Protein AF-A0A0A0BYH3-F1 (afdb_monomer)

Structure (mmCIF, N/CA/C/O backbone):
data_AF-A0A0A0BYH3-F1
#
_entry.id   AF-A0A0A0BYH3-F1
#
loop_
_atom_site.group_PDB
_atom_site.id
_atom_site.type_symbol
_atom_site.label_atom_id
_atom_site.label_alt_id
_atom_site.label_comp_id
_atom_site.label_asym_id
_atom_site.label_entity_id
_atom_site.label_seq_id
_atom_site.pdbx_PDB_ins_code
_atom_site.Cartn_x
_atom_site.Cartn_y
_atom_site.Cartn_z
_atom_site.occupancy
_atom_site.B_iso_or_equiv
_atom_site.auth_seq_id
_atom_site.auth_comp_id
_atom_site.auth_asym_id
_atom_site.auth_atom_id
_atom_site.pdbx_PDB_model_num
ATOM 1 N N . MET A 1 1 ? 14.546 6.557 -4.659 1.00 70.62 1 MET A N 1
ATOM 2 C CA . MET A 1 1 ? 13.760 7.199 -3.581 1.00 70.62 1 MET A CA 1
ATOM 3 C C . MET A 1 1 ? 12.976 6.115 -2.857 1.00 70.62 1 MET A C 1
ATOM 5 O O . MET A 1 1 ? 12.474 5.222 -3.530 1.00 70.62 1 MET A O 1
ATOM 9 N N . HIS A 1 2 ? 12.934 6.153 -1.527 1.00 86.75 2 HIS A N 1
ATOM 10 C CA . HIS A 1 2 ? 12.209 5.208 -0.672 1.00 86.75 2 HIS A CA 1
ATOM 11 C C . HIS A 1 2 ? 11.469 6.041 0.374 1.00 86.75 2 HIS A C 1
ATOM 13 O O . HIS A 1 2 ? 12.103 6.824 1.080 1.00 86.75 2 HIS A O 1
ATOM 19 N N . ALA A 1 3 ? 10.146 5.921 0.423 1.00 89.44 3 ALA A N 1
ATOM 20 C CA . ALA A 1 3 ? 9.307 6.630 1.376 1.00 89.44 3 ALA A CA 1
ATOM 21 C C . ALA A 1 3 ? 8.357 5.648 2.060 1.00 89.44 3 ALA A C 1
ATOM 23 O O . ALA A 1 3 ? 7.692 4.852 1.400 1.00 89.44 3 ALA A O 1
ATOM 24 N N . VAL A 1 4 ? 8.291 5.728 3.387 1.00 91.06 4 VAL A N 1
ATOM 25 C CA . VAL A 1 4 ? 7.403 4.903 4.207 1.00 91.06 4 VAL A CA 1
ATOM 26 C C . VAL A 1 4 ? 6.417 5.817 4.915 1.00 91.06 4 VAL A C 1
ATOM 28 O O . VAL A 1 4 ? 6.818 6.708 5.665 1.00 91.06 4 VAL A O 1
ATOM 31 N N . PHE A 1 5 ? 5.128 5.580 4.696 1.00 91.25 5 PHE A N 1
ATOM 32 C CA . PHE A 1 5 ? 4.047 6.366 5.280 1.00 91.25 5 PHE A CA 1
ATOM 33 C C . PHE A 1 5 ? 3.374 5.591 6.407 1.00 91.25 5 PHE A C 1
ATOM 35 O O . PHE A 1 5 ? 3.084 4.400 6.280 1.00 91.25 5 PHE A O 1
ATOM 42 N N . LYS A 1 6 ? 3.115 6.283 7.519 1.00 90.88 6 LYS A N 1
ATOM 43 C CA . LYS A 1 6 ? 2.291 5.767 8.614 1.00 90.88 6 LYS A CA 1
ATOM 44 C C . LYS A 1 6 ? 0.829 6.103 8.351 1.00 90.88 6 LYS A C 1
ATOM 46 O O . LYS A 1 6 ? 0.516 7.169 7.829 1.00 90.88 6 LYS A O 1
ATOM 51 N N . THR A 1 7 ? -0.051 5.217 8.779 1.00 90.38 7 THR A N 1
ATOM 52 C CA . THR A 1 7 ? -1.501 5.374 8.666 1.00 90.38 7 THR A CA 1
ATOM 53 C C . THR A 1 7 ? -2.127 5.633 10.038 1.00 90.38 7 THR A C 1
ATOM 55 O O . THR A 1 7 ? -1.586 5.163 11.040 1.00 90.38 7 THR A O 1
ATOM 58 N N . PRO A 1 8 ? -3.269 6.338 10.112 1.00 88.44 8 PRO A N 1
ATOM 59 C CA . PRO A 1 8 ? -3.894 6.722 11.382 1.00 88.44 8 PRO A CA 1
ATOM 60 C C . PRO A 1 8 ? -4.715 5.615 12.071 1.00 88.44 8 PRO A C 1
ATOM 62 O O . PRO A 1 8 ? -5.194 5.828 13.181 1.00 88.44 8 PRO A O 1
ATOM 65 N N . TRP A 1 9 ? -4.913 4.451 11.447 1.00 87.94 9 TRP A N 1
ATOM 66 C CA . TRP A 1 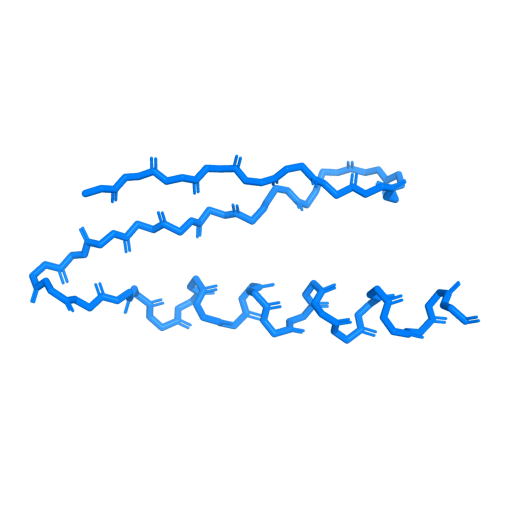9 ? -5.739 3.369 11.997 1.00 87.94 9 TRP A CA 1
ATOM 67 C C . TRP A 1 9 ? -4.921 2.281 12.720 1.00 87.94 9 TRP A C 1
ATOM 69 O O . TRP A 1 9 ? 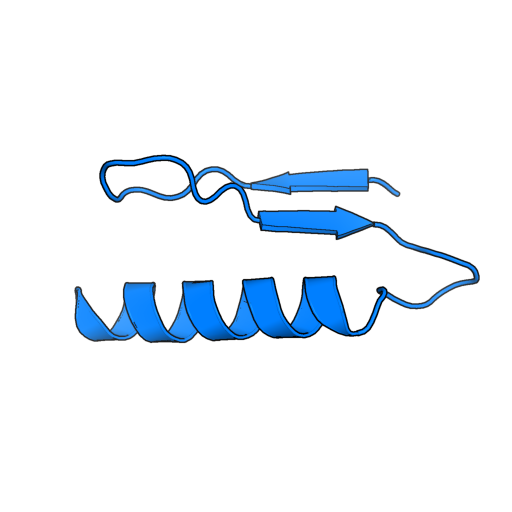-3.756 2.071 12.377 1.00 87.94 9 TRP A O 1
ATOM 79 N N . PRO A 1 10 ? -5.522 1.563 13.697 1.00 85.81 10 PRO A N 1
ATOM 80 C CA . PRO A 1 10 ? -4.826 0.549 14.492 1.00 85.81 10 PRO A CA 1
ATOM 81 C C . PRO A 1 10 ? -4.405 -0.676 13.663 1.00 85.81 10 PRO A C 1
ATOM 83 O O . PRO A 1 10 ? -5.081 -1.059 12.704 1.00 85.81 10 PRO A O 1
ATOM 86 N N . GLY A 1 11 ? -3.295 -1.301 14.068 1.00 82.50 11 GLY A N 1
ATOM 87 C CA . GLY A 1 11 ? -2.619 -2.392 13.352 1.00 82.50 11 GLY A CA 1
ATOM 88 C C . GLY A 1 11 ? -1.334 -1.926 12.655 1.00 82.50 11 GLY A C 1
ATOM 89 O O . GLY A 1 11 ? -0.901 -0.794 12.859 1.00 82.50 11 GLY A O 1
ATOM 90 N N . ASP A 1 12 ? -0.721 -2.785 11.832 1.00 68.31 12 ASP A N 1
ATOM 91 C CA . ASP A 1 12 ? 0.377 -2.380 10.937 1.00 68.31 12 ASP A CA 1
ATOM 92 C C . ASP A 1 12 ? -0.108 -2.305 9.487 1.00 68.31 12 ASP A C 1
ATOM 94 O O . ASP A 1 12 ? -0.424 -3.332 8.884 1.00 68.31 12 ASP A O 1
ATOM 98 N N . PRO A 1 13 ? -0.191 -1.100 8.912 1.00 75.19 13 PRO A N 1
ATOM 99 C CA . PRO A 1 13 ? -0.314 -0.970 7.470 1.00 75.19 13 PRO A CA 1
ATOM 100 C C . PRO A 1 13 ? 0.502 0.229 6.999 1.00 75.19 13 PRO A C 1
ATOM 102 O O . PRO A 1 13 ? -0.017 1.232 6.512 1.00 75.19 13 PRO A O 1
ATOM 105 N N . ARG A 1 14 ? 1.817 0.145 7.185 1.00 86.12 14 ARG A N 1
ATOM 106 C CA . ARG A 1 14 ? 2.736 1.072 6.528 1.00 86.12 14 ARG A CA 1
ATOM 107 C C . ARG A 1 14 ? 2.579 0.951 5.018 1.00 86.12 14 ARG A C 1
ATOM 109 O O . ARG A 1 14 ? 2.618 -0.150 4.478 1.00 86.12 14 ARG A O 1
ATOM 116 N N . VAL A 1 15 ? 2.471 2.087 4.340 1.00 90.81 15 VAL A N 1
ATOM 117 C CA . VAL A 1 15 ? 2.546 2.122 2.878 1.00 90.81 15 VAL A CA 1
ATOM 118 C C . VAL A 1 15 ? 3.9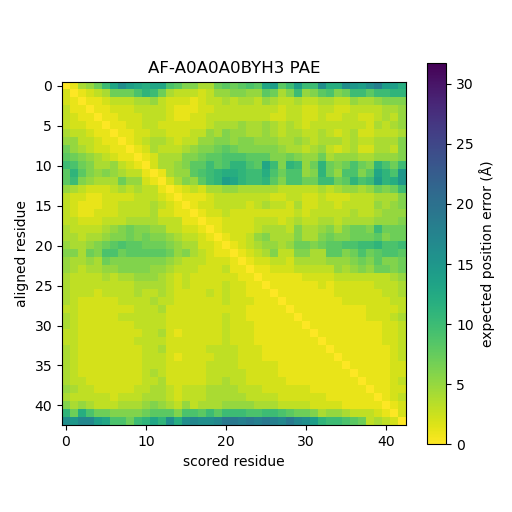94 2.388 2.506 1.00 90.81 15 VAL A C 1
ATOM 120 O O . VAL A 1 15 ? 4.531 3.455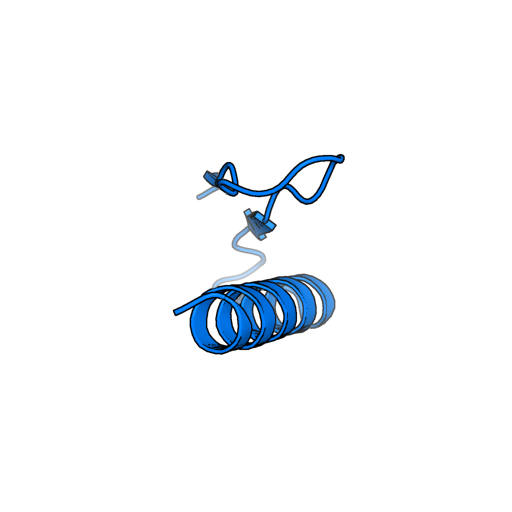 2.814 1.00 90.81 15 VAL A O 1
ATOM 123 N N . ASN A 1 16 ? 4.636 1.402 1.882 1.00 89.81 16 ASN A N 1
ATOM 124 C CA . ASN A 1 16 ? 5.976 1.558 1.336 1.00 89.81 16 ASN A CA 1
ATOM 125 C C . ASN A 1 16 ? 5.890 1.944 -0.142 1.00 89.81 16 ASN A C 1
ATOM 127 O O . ASN A 1 16 ? 5.267 1.236 -0.931 1.00 89.81 16 ASN A O 1
ATOM 131 N N . ILE A 1 17 ? 6.527 3.053 -0.507 1.00 88.94 17 ILE A N 1
ATOM 132 C CA . ILE A 1 17 ? 6.674 3.491 -1.890 1.00 88.94 17 ILE A CA 1
ATOM 133 C C . ILE A 1 17 ? 8.159 3.456 -2.229 1.00 88.94 17 ILE A C 1
ATOM 135 O O . ILE A 1 17 ? 8.946 4.295 -1.768 1.00 88.94 17 ILE A O 1
ATOM 139 N N . GLN A 1 18 ? 8.537 2.486 -3.060 1.00 89.56 18 GLN A N 1
ATOM 140 C CA . GLN A 1 18 ? 9.887 2.335 -3.567 1.00 89.56 18 GLN A CA 1
ATOM 141 C C . GLN A 1 18 ? 9.901 2.589 -5.076 1.00 89.56 18 GLN A C 1
ATOM 143 O O . GLN A 1 18 ? 9.069 2.095 -5.830 1.00 89.56 18 GLN A O 1
ATOM 148 N N . ILE A 1 19 ? 10.877 3.371 -5.537 1.00 88.25 19 ILE A N 1
ATOM 149 C CA . ILE A 1 19 ? 11.134 3.501 -6.974 1.00 88.25 19 ILE A CA 1
ATOM 150 C C . ILE A 1 19 ? 12.133 2.425 -7.385 1.00 88.25 19 ILE A C 1
ATOM 152 O O . ILE A 1 19 ? 13.251 2.396 -6.870 1.00 88.25 19 ILE A O 1
ATOM 156 N N . ASP A 1 20 ? 11.737 1.610 -8.353 1.00 87.19 20 ASP A N 1
ATOM 157 C CA . ASP A 1 20 ? 12.547 0.611 -9.033 1.00 87.19 20 ASP A CA 1
ATOM 158 C C . ASP A 1 20 ? 12.565 0.918 -10.540 1.00 87.19 20 ASP A C 1
ATOM 160 O O . ASP A 1 20 ? 11.519 1.001 -11.184 1.00 87.19 20 ASP A O 1
ATOM 164 N N . HIS A 1 21 ? 13.746 1.195 -11.101 1.00 87.31 21 HIS A N 1
ATOM 165 C CA . HIS A 1 21 ? 13.921 1.582 -12.514 1.00 87.31 21 HIS A CA 1
ATOM 166 C C . HIS A 1 21 ? 12.951 2.679 -13.023 1.00 87.31 21 HIS A C 1
ATOM 168 O O . HIS A 1 21 ? 12.477 2.648 -14.158 1.00 87.31 21 HIS A O 1
ATOM 174 N N . GLY A 1 22 ? 12.646 3.667 -12.175 1.00 87.25 22 GLY A N 1
ATOM 175 C CA . GLY A 1 22 ? 11.758 4.789 -12.510 1.00 87.25 22 GLY A CA 1
ATOM 176 C C . GLY A 1 22 ? 10.260 4.501 -12.358 1.00 87.25 2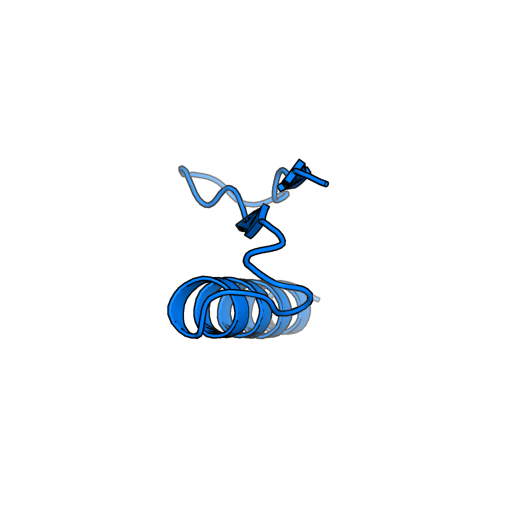2 GLY A C 1
ATOM 177 O O . GLY A 1 22 ? 9.449 5.354 -12.712 1.00 87.25 22 GLY A O 1
ATOM 178 N N . ARG A 1 23 ? 9.869 3.333 -11.828 1.00 88.12 23 ARG A N 1
ATOM 179 C CA . ARG A 1 23 ? 8.468 2.961 -11.571 1.00 88.12 23 ARG A CA 1
ATOM 180 C C . ARG A 1 23 ? 8.303 2.372 -10.173 1.00 88.12 23 ARG A C 1
ATOM 182 O O . ARG A 1 23 ? 9.255 1.875 -9.587 1.00 88.12 23 ARG A O 1
ATOM 189 N N . ALA A 1 24 ? 7.091 2.424 -9.634 1.00 89.06 24 ALA A N 1
ATOM 190 C CA . ALA A 1 24 ? 6.757 1.674 -8.426 1.00 89.06 24 ALA A CA 1
ATOM 191 C C . ALA A 1 24 ? 6.451 0.214 -8.776 1.00 89.06 24 ALA A C 1
ATOM 193 O O . ALA A 1 24 ? 5.975 -0.087 -9.878 1.00 89.06 24 ALA A O 1
ATOM 194 N N . LYS A 1 25 ? 6.675 -0.699 -7.830 1.00 88.69 25 LYS A N 1
ATOM 195 C CA . LYS A 1 25 ? 6.296 -2.102 -8.022 1.00 88.69 25 LYS A CA 1
ATOM 196 C C . LYS A 1 2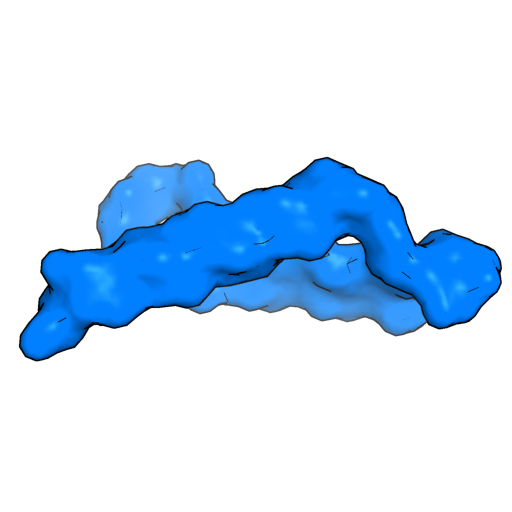5 ? 4.766 -2.237 -7.955 1.00 88.69 25 LYS A C 1
ATOM 198 O O . LYS A 1 25 ? 4.138 -1.582 -7.122 1.00 88.69 25 LYS A O 1
ATOM 203 N N . PRO A 1 26 ? 4.125 -3.105 -8.764 1.00 91.50 26 PRO A N 1
ATOM 204 C CA . PRO A 1 26 ? 2.660 -3.187 -8.818 1.00 91.50 26 PRO A CA 1
ATOM 205 C C . PRO A 1 26 ? 1.976 -3.452 -7.469 1.00 91.50 26 PRO A C 1
ATOM 207 O O . PRO A 1 26 ? 0.873 -2.966 -7.232 1.00 91.50 26 PRO A O 1
ATOM 210 N N . TYR A 1 27 ? 2.613 -4.206 -6.567 1.00 90.62 27 TYR A N 1
ATOM 211 C CA . TYR A 1 27 ? 2.053 -4.462 -5.238 1.00 90.62 27 TYR A CA 1
ATOM 212 C C . TYR A 1 27 ? 2.055 -3.212 -4.345 1.00 90.62 27 TYR A C 1
ATOM 214 O O . TYR A 1 27 ? 1.152 -3.060 -3.531 1.00 90.62 27 TYR A O 1
ATOM 222 N N . GLU A 1 28 ? 3.022 -2.307 -4.511 1.00 91.06 28 GLU A N 1
ATOM 223 C CA . GLU A 1 28 ? 3.096 -1.049 -3.755 1.00 91.06 28 GLU A CA 1
ATOM 224 C C . GLU A 1 28 ? 1.969 -0.122 -4.191 1.00 91.06 28 GLU A C 1
ATOM 226 O O . GLU A 1 28 ? 1.285 0.463 -3.357 1.00 91.06 28 GLU A O 1
ATOM 231 N N . VAL A 1 29 ? 1.682 -0.088 -5.496 1.00 91.94 29 VAL A N 1
ATOM 232 C CA . VAL A 1 29 ? 0.524 0.634 -6.038 1.00 91.94 29 VAL A CA 1
ATOM 233 C C . VAL A 1 29 ? -0.779 0.089 -5.447 1.00 91.94 29 VAL A C 1
ATOM 235 O O . VAL A 1 29 ? -1.620 0.863 -4.999 1.00 91.94 29 VAL A O 1
ATOM 238 N N . ARG A 1 30 ? -0.939 -1.239 -5.371 1.00 93.88 30 ARG A N 1
ATOM 239 C CA . ARG A 1 30 ? -2.120 -1.859 -4.743 1.00 93.88 30 ARG A CA 1
ATOM 240 C C . ARG A 1 30 ? -2.241 -1.518 -3.254 1.00 93.88 30 ARG A C 1
ATOM 242 O O . ARG A 1 30 ? -3.352 -1.290 -2.788 1.00 93.88 30 ARG A O 1
ATOM 249 N N . GLN A 1 31 ? -1.127 -1.456 -2.520 1.00 92.00 31 GLN A N 1
ATOM 250 C CA . GLN A 1 31 ? -1.128 -1.036 -1.113 1.00 92.00 31 GLN A CA 1
ATOM 251 C C . GLN A 1 31 ? -1.564 0.424 -0.952 1.00 92.00 31 GLN A C 1
ATOM 253 O O . GLN A 1 31 ? -2.348 0.722 -0.054 1.00 92.00 31 GLN A O 1
ATOM 258 N N . VAL A 1 32 ? -1.096 1.319 -1.829 1.00 92.88 32 VAL A N 1
ATOM 259 C CA . VAL A 1 32 ? -1.506 2.733 -1.830 1.00 92.88 32 VAL A CA 1
ATOM 260 C C . VAL A 1 32 ? -3.010 2.857 -2.072 1.00 92.88 32 VAL A C 1
ATOM 262 O O . VAL A 1 32 ? -3.678 3.550 -1.313 1.00 92.88 32 VAL A O 1
ATOM 265 N N . LEU A 1 33 ? -3.549 2.160 -3.079 1.00 94.50 33 LEU A N 1
ATOM 266 C CA . LEU A 1 33 ? -4.984 2.190 -3.383 1.00 94.50 33 LEU A CA 1
ATOM 267 C C . LEU A 1 33 ? -5.821 1.701 -2.194 1.00 9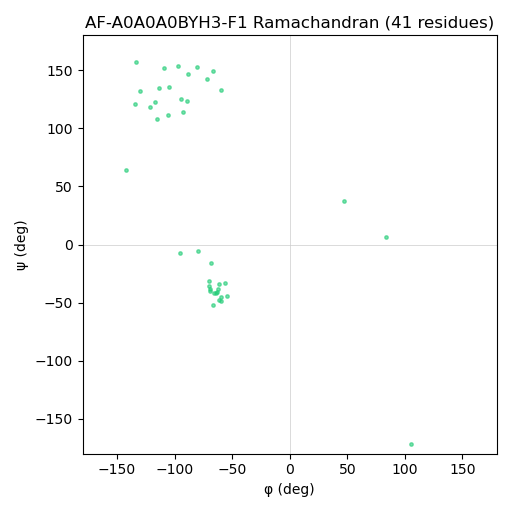4.50 33 LEU A C 1
ATOM 269 O O . LEU A 1 33 ? -6.701 2.419 -1.738 1.00 94.50 33 LEU A O 1
ATOM 273 N N . ALA A 1 34 ? -5.468 0.556 -1.602 1.00 92.38 34 ALA A N 1
ATOM 274 C CA . ALA A 1 34 ? -6.187 0.030 -0.440 1.00 92.38 34 ALA A CA 1
ATOM 275 C C . ALA A 1 34 ? -6.127 0.972 0.780 1.00 92.38 34 ALA A C 1
ATOM 277 O O . ALA A 1 34 ? -7.075 1.058 1.562 1.00 92.38 34 ALA A O 1
ATOM 278 N N . ALA A 1 35 ? -5.009 1.683 0.962 1.00 92.75 35 ALA A N 1
ATOM 279 C CA . ALA A 1 35 ? -4.866 2.674 2.023 1.00 92.75 35 ALA A CA 1
ATOM 280 C C . ALA A 1 35 ? -5.722 3.928 1.774 1.00 92.75 35 ALA A C 1
ATOM 282 O O . ALA A 1 35 ? -6.250 4.486 2.736 1.00 92.75 35 ALA A O 1
ATOM 283 N N . ILE A 1 36 ? -5.874 4.359 0.516 1.00 93.56 36 ILE A N 1
ATOM 284 C CA . ILE A 1 36 ? -6.772 5.458 0.130 1.00 93.56 36 ILE A CA 1
ATOM 285 C C . ILE A 1 36 ? -8.225 5.047 0.371 1.00 93.56 36 ILE A C 1
ATOM 287 O O . ILE A 1 36 ? -8.906 5.733 1.128 1.00 93.56 36 ILE A O 1
ATOM 291 N N . ASP A 1 37 ? -8.650 3.893 -0.150 1.00 94.50 37 ASP A N 1
ATOM 292 C CA . ASP A 1 37 ? -10.018 3.382 0.010 1.00 94.50 37 ASP A CA 1
ATOM 293 C C . ASP A 1 37 ? -10.410 3.296 1.491 1.00 94.50 37 ASP A C 1
ATOM 295 O O . ASP A 1 37 ? -11.486 3.728 1.904 1.00 94.50 37 ASP A O 1
ATOM 299 N N . LYS A 1 38 ? -9.501 2.788 2.336 1.00 92.00 38 LYS A N 1
ATOM 300 C CA . LYS A 1 38 ? -9.726 2.721 3.782 1.00 92.00 38 LYS A CA 1
ATOM 301 C C . LYS A 1 38 ? -9.819 4.102 4.426 1.00 92.00 38 LYS A C 1
ATOM 303 O O . LYS A 1 38 ? -10.645 4.292 5.313 1.00 92.00 38 LYS A O 1
ATOM 308 N N . LYS A 1 39 ? -8.964 5.045 4.024 1.00 90.94 39 LYS A N 1
ATOM 309 C CA . LYS A 1 39 ? -8.983 6.411 4.557 1.00 90.94 39 LYS A CA 1
ATOM 310 C C . LYS A 1 39 ? -10.296 7.115 4.209 1.00 90.94 39 LYS A C 1
ATOM 312 O O . LYS A 1 39 ? -10.836 7.805 5.065 1.00 90.94 39 LYS A O 1
ATOM 317 N N . GLU A 1 40 ? -10.798 6.928 2.991 1.00 93.38 40 GLU A N 1
ATOM 318 C CA . GLU A 1 40 ? -12.079 7.484 2.545 1.00 93.38 40 GLU A CA 1
ATOM 319 C C . GLU A 1 40 ? -13.268 6.820 3.247 1.00 93.38 40 GLU A C 1
ATOM 321 O O . GLU A 1 40 ? -14.185 7.517 3.655 1.00 93.38 40 GLU A O 1
ATOM 326 N N . ALA A 1 41 ? -13.224 5.507 3.494 1.00 91.19 41 ALA A N 1
ATOM 327 C CA . ALA A 1 41 ? -14.268 4.808 4.251 1.00 91.19 41 ALA A CA 1
ATOM 328 C C . ALA A 1 41 ? -14.333 5.185 5.748 1.00 91.19 41 ALA A C 1
ATOM 330 O O . ALA A 1 41 ? -15.302 4.840 6.424 1.00 91.19 41 ALA A O 1
ATOM 331 N N . GLN A 1 42 ? -13.293 5.826 6.292 1.00 81.06 42 GLN A N 1
ATOM 332 C CA . GLN A 1 42 ? -13.254 6.325 7.673 1.00 81.06 42 GLN A CA 1
ATOM 333 C C . GLN A 1 42 ? -13.639 7.810 7.805 1.00 81.06 42 GLN A C 1
ATOM 335 O O . GLN A 1 42 ? -13.711 8.291 8.939 1.00 81.06 42 GLN A O 1
ATOM 340 N N . ALA A 1 43 ? -13.823 8.525 6.690 1.00 67.94 43 ALA A N 1
ATOM 341 C CA . ALA A 1 43 ? -14.222 9.934 6.646 1.00 67.94 43 ALA A CA 1
ATOM 342 C C . ALA A 1 43 ? -15.748 10.081 6.571 1.00 67.94 43 ALA A C 1
ATOM 344 O O . ALA A 1 43 ? -16.249 11.068 7.155 1.00 67.94 43 ALA A O 1
#

Mean predicted aligned error: 3.84 Å

Secondary structure (DSSP, 8-state):
-EEEE--SSSS---EEEEEETTEE-HHHHHHHHHHHHHHHHT-

Radius of gyration: 11.13 Å; Cα contacts (8 Å, |Δi|>4): 40; chains: 1; bounding box: 28×14×27 Å

Organism: NCBI:txid1386082

Nearest PDB structures (foldseek):
  3brg-assembly1_C  TM=3.048E-01  e=9.768E+00  Mus musculus

Foldseek 3Di:
DWDWDDAPDDDDLIQIFDDDPNDTDVVSVVSVVVSVVVVVVVD

Solvent-accessible surface area (backbone atoms only — not comparable to full-atom values)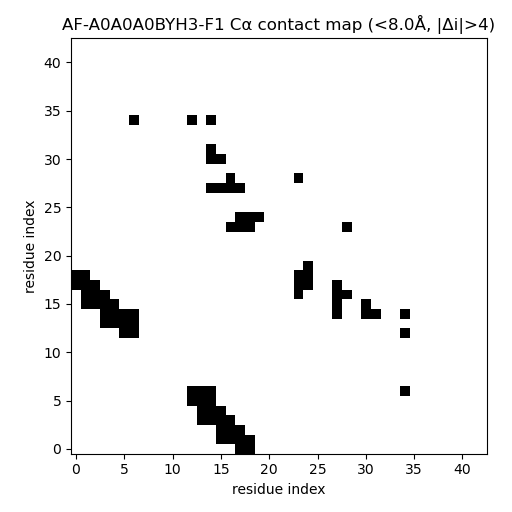: 2762 Å² total; per-residue (Å²): 105,77,48,78,43,84,61,98,64,92,78,90,67,67,41,56,48,47,57,54,97,89,39,67,52,73,68,39,54,52,46,49,50,55,52,48,56,52,54,59,76,74,107

Sequence (43 aa):
MHAVFKTPWPGDPRVNIQIDHGRAKPYEVRQVLAAIDKKEAQA

pLDDT: mean 88.09, std 6.36, range [67.94, 94.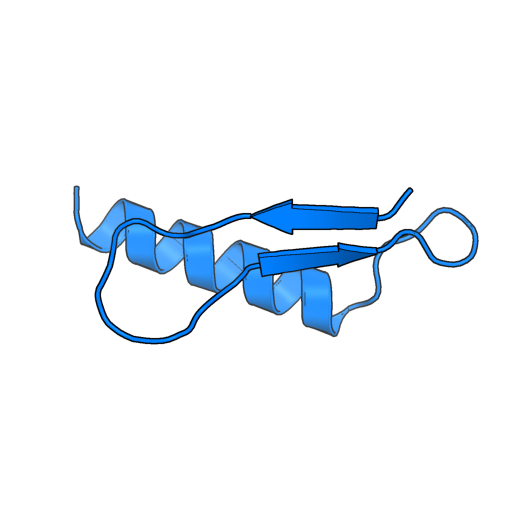5]